Protein AF-A0A920A9X1-F1 (afdb_monomer_lite)

Sequence (95 aa):
MFSSADWLDVNMPVGVTDISQDVFGLHMLMFWIMVAIGVVVFGVLFYAMWKYRRSNNKKPAKFEENHKLEMAWTIVPTIILYYGSSSIQPAQKNV

Structure (mmCIF, N/CA/C/O backbone):
data_AF-A0A920A9X1-F1
#
_entry.id   AF-A0A920A9X1-F1
#
loop_
_atom_site.group_PDB
_atom_site.id
_atom_site.type_symbol
_atom_site.label_atom_id
_atom_site.label_alt_id
_atom_site.label_comp_id
_atom_site.label_asym_id
_atom_site.label_entity_id
_atom_site.label_seq_id
_atom_site.pdbx_PDB_ins_code
_atom_site.Cartn_x
_atom_site.Cartn_y
_atom_site.C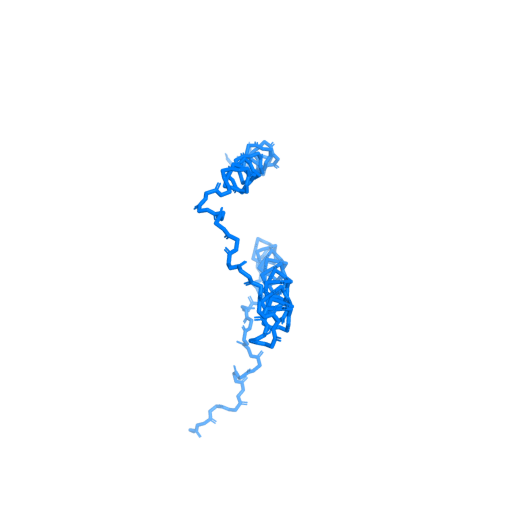artn_z
_atom_site.occupancy
_atom_site.B_iso_or_equiv
_atom_site.auth_seq_id
_atom_site.auth_comp_id
_atom_site.auth_asym_id
_atom_site.auth_atom_id
_atom_site.pdbx_PDB_model_num
ATOM 1 N N . MET A 1 1 ? -15.027 8.433 -36.642 1.00 49.72 1 MET A N 1
ATOM 2 C CA . MET A 1 1 ? -15.365 9.025 -35.328 1.00 49.72 1 MET A CA 1
ATOM 3 C C . MET A 1 1 ? -15.834 7.870 -34.455 1.00 49.72 1 MET A C 1
ATOM 5 O O . MET A 1 1 ? -16.636 7.099 -34.959 1.00 49.72 1 MET A O 1
ATOM 9 N N . PHE A 1 2 ? -15.268 7.726 -33.250 1.00 55.41 2 PHE A N 1
ATOM 10 C CA . PHE A 1 2 ? -15.212 6.529 -32.378 1.00 55.41 2 PHE A CA 1
ATOM 11 C C . PHE A 1 2 ? -14.079 5.546 -32.739 1.00 55.41 2 PHE A C 1
ATOM 13 O O . PHE A 1 2 ? -14.245 4.654 -33.564 1.00 55.41 2 PHE A O 1
ATOM 20 N N . SER A 1 3 ? -12.900 5.755 -32.133 1.00 53.69 3 SER A N 1
ATOM 21 C CA . SER A 1 3 ? -11.853 4.728 -32.042 1.00 53.69 3 SER A CA 1
ATOM 22 C C . SER A 1 3 ? -12.336 3.679 -31.042 1.00 53.69 3 SER A C 1
ATOM 24 O O . SER A 1 3 ? -12.585 4.004 -29.884 1.00 53.69 3 SER A O 1
ATOM 26 N N . SER A 1 4 ? -12.529 2.441 -31.494 1.00 61.50 4 SER A N 1
ATOM 27 C CA . SER A 1 4 ? -12.942 1.313 -30.649 1.00 61.50 4 SER A CA 1
ATOM 28 C C . SER A 1 4 ? -11.757 0.545 -30.046 1.00 61.50 4 SER A C 1
ATOM 30 O O . SER A 1 4 ? -11.956 -0.572 -29.578 1.00 61.50 4 SER A O 1
ATOM 32 N N . ALA A 1 5 ? -10.536 1.092 -30.053 1.00 62.19 5 ALA A N 1
ATOM 33 C CA . ALA A 1 5 ? -9.332 0.287 -29.820 1.00 62.19 5 ALA A CA 1
ATOM 34 C C . ALA A 1 5 ? -8.481 0.628 -28.585 1.00 62.19 5 ALA A C 1
ATOM 36 O O . ALA A 1 5 ? -7.537 -0.108 -28.333 1.00 62.19 5 ALA A O 1
ATOM 37 N N . ASP A 1 6 ? -8.825 1.625 -27.765 1.00 60.31 6 ASP A N 1
ATOM 38 C CA . ASP A 1 6 ? -7.880 2.073 -26.718 1.00 60.31 6 ASP A CA 1
ATOM 39 C C . ASP A 1 6 ? -8.318 1.712 -25.283 1.00 60.31 6 ASP A C 1
ATOM 41 O O . ASP A 1 6 ? -7.650 2.049 -24.314 1.00 60.31 6 ASP A O 1
ATOM 45 N N . TRP A 1 7 ? -9.443 1.005 -25.104 1.00 56.06 7 TRP A N 1
ATOM 46 C CA . TRP A 1 7 ? -9.963 0.672 -23.763 1.00 56.06 7 TRP A CA 1
ATOM 47 C C . TRP A 1 7 ? -9.191 -0.452 -23.055 1.00 56.06 7 TRP A C 1
ATOM 49 O O . TRP A 1 7 ? -9.291 -0.589 -21.839 1.00 56.06 7 TRP A O 1
ATOM 59 N N . LEU A 1 8 ? -8.449 -1.266 -23.812 1.00 63.53 8 LEU A N 1
ATOM 60 C CA . LEU A 1 8 ? -7.574 -2.317 -23.284 1.00 63.53 8 LEU A CA 1
ATOM 61 C C . LEU A 1 8 ? -6.146 -1.823 -23.048 1.00 63.53 8 LEU A C 1
ATOM 63 O O . LEU A 1 8 ? -5.387 -2.499 -22.356 1.00 63.53 8 LEU A O 1
ATOM 67 N N . ASP A 1 9 ? -5.799 -0.641 -23.562 1.00 68.25 9 ASP A N 1
ATOM 68 C CA . ASP A 1 9 ? -4.479 -0.032 -23.396 1.00 68.25 9 ASP A CA 1
ATOM 69 C C . ASP A 1 9 ? -4.421 0.787 -22.096 1.00 68.25 9 ASP A C 1
ATOM 71 O O . ASP A 1 9 ? -4.054 1.956 -22.044 1.00 68.25 9 ASP A O 1
ATOM 75 N N . VAL A 1 10 ? -4.872 0.160 -21.006 1.00 71.75 10 VAL A N 1
ATOM 76 C CA . VAL A 1 10 ? -4.869 0.745 -19.652 1.00 71.75 10 VAL A CA 1
ATOM 77 C C . VAL A 1 10 ? -3.484 0.634 -19.003 1.00 71.75 10 VAL A C 1
ATOM 79 O O . VAL A 1 10 ? -3.264 1.103 -17.887 1.00 71.75 10 VAL A O 1
ATOM 82 N N . ASN A 1 11 ? -2.553 -0.027 -19.686 1.00 73.38 11 ASN A N 1
ATOM 83 C CA . ASN A 1 11 ? -1.181 -0.210 -19.258 1.00 73.38 11 ASN A CA 1
ATOM 84 C C . ASN A 1 11 ? -0.252 0.671 -20.100 1.00 73.38 11 ASN A C 1
ATOM 86 O O . ASN A 1 11 ? -0.607 1.109 -21.187 1.00 73.38 11 ASN A O 1
ATOM 90 N N . MET A 1 12 ? 0.953 0.933 -19.601 1.00 73.56 12 MET A N 1
ATOM 91 C CA . MET A 1 12 ? 1.939 1.680 -20.382 1.00 73.56 12 MET A CA 1
ATOM 92 C C . MET A 1 12 ? 2.397 0.855 -21.597 1.00 73.56 12 MET A C 1
ATOM 94 O O . MET A 1 12 ? 2.505 -0.365 -21.483 1.00 73.56 12 MET A O 1
ATOM 98 N N . PRO A 1 13 ? 2.715 1.474 -22.745 1.00 72.62 13 PRO A N 1
ATOM 99 C CA . PRO A 1 13 ? 3.263 0.749 -23.884 1.00 72.62 13 PRO A CA 1
ATOM 100 C C . PRO A 1 13 ? 4.625 0.140 -23.526 1.00 72.62 13 PRO A C 1
ATOM 102 O O . PRO A 1 13 ? 5.435 0.754 -22.827 1.00 72.62 13 PRO A O 1
ATOM 105 N N . VAL A 1 14 ? 4.896 -1.072 -24.017 1.00 72.19 14 VAL A N 1
ATOM 106 C CA . VAL A 1 14 ? 6.201 -1.721 -23.829 1.00 72.19 14 VAL A CA 1
ATOM 107 C C . VAL A 1 14 ? 7.233 -0.937 -24.631 1.00 72.19 14 VAL A C 1
ATOM 109 O O . VAL A 1 14 ? 7.168 -0.890 -25.861 1.00 72.19 14 VAL A O 1
ATOM 112 N N . GLY A 1 15 ? 8.175 -0.288 -23.949 1.00 69.88 15 GLY A N 1
ATOM 113 C CA . GLY A 1 15 ? 9.210 0.456 -24.650 1.00 69.88 15 GLY A CA 1
ATOM 114 C C . GLY A 1 15 ? 10.196 -0.466 -25.359 1.00 69.88 15 GLY A C 1
ATOM 115 O O . GLY A 1 15 ? 10.484 -1.579 -24.926 1.00 69.88 15 GLY A O 1
ATOM 116 N N . VAL A 1 16 ? 10.708 0.023 -26.483 1.00 69.38 16 VAL A N 1
ATOM 117 C CA . VAL A 1 16 ? 11.587 -0.718 -27.401 1.00 69.38 16 VAL A CA 1
ATOM 118 C C . VAL A 1 16 ? 13.066 -0.680 -27.001 1.00 69.38 16 VAL A C 1
ATOM 120 O O . VAL A 1 16 ? 13.905 -1.236 -27.701 1.00 69.38 16 VAL A O 1
ATOM 123 N N . THR A 1 17 ? 13.395 -0.002 -25.900 1.00 76.12 17 THR A N 1
ATOM 124 C CA . THR A 1 17 ? 14.743 0.068 -25.325 1.00 76.12 17 THR A CA 1
ATOM 125 C C . THR A 1 17 ? 14.842 -0.848 -24.107 1.00 76.12 17 THR A C 1
ATOM 127 O O . THR A 1 17 ? 13.870 -0.972 -23.360 1.00 76.12 17 THR A O 1
ATOM 130 N N . ASP A 1 18 ? 16.018 -1.438 -23.871 1.00 70.25 18 ASP A N 1
ATOM 131 C CA . ASP A 1 18 ? 16.251 -2.369 -22.751 1.00 70.25 18 ASP A CA 1
ATOM 132 C C . ASP A 1 18 ? 15.830 -1.757 -21.402 1.00 70.25 18 ASP A C 1
ATOM 134 O O . ASP A 1 18 ? 15.076 -2.353 -20.637 1.00 70.25 18 ASP A O 1
ATOM 138 N N . ILE A 1 19 ? 16.192 -0.489 -21.176 1.00 76.31 19 ILE A N 1
ATOM 139 C CA . ILE A 1 19 ? 15.816 0.266 -19.970 1.00 76.31 19 ILE A CA 1
ATOM 140 C C . ILE A 1 19 ? 14.296 0.412 -19.827 1.00 76.31 19 ILE A C 1
ATOM 142 O O . ILE A 1 19 ? 13.758 0.366 -18.722 1.00 76.31 19 ILE A O 1
ATOM 146 N N . SER A 1 20 ? 13.572 0.596 -20.930 1.00 70.69 20 SER A N 1
ATOM 147 C CA . SER A 1 20 ? 12.125 0.770 -20.864 1.00 70.69 20 SER A CA 1
ATOM 148 C C . SER A 1 20 ? 11.377 -0.542 -20.620 1.00 70.69 20 SER A C 1
ATOM 150 O O . SER A 1 20 ? 10.270 -0.488 -20.079 1.00 70.69 20 SER A O 1
ATOM 152 N N . GLN A 1 21 ? 11.949 -1.698 -20.977 1.00 76.69 21 GLN A N 1
ATOM 153 C CA . GLN A 1 21 ? 11.378 -2.999 -20.610 1.00 76.69 21 GLN A CA 1
ATOM 154 C C . GLN A 1 21 ? 11.535 -3.277 -19.112 1.00 76.69 21 GLN A C 1
ATOM 156 O O . GLN A 1 21 ? 10.579 -3.722 -18.472 1.00 76.69 21 GLN A O 1
ATOM 161 N N . ASP A 1 22 ? 12.681 -2.919 -18.529 1.00 78.19 22 ASP A N 1
ATOM 162 C CA . ASP A 1 22 ? 12.911 -3.034 -17.085 1.00 78.19 22 ASP A CA 1
ATOM 163 C C . ASP A 1 22 ? 11.937 -2.156 -16.282 1.00 78.19 22 ASP A C 1
ATOM 165 O O . ASP A 1 22 ? 11.324 -2.607 -15.309 1.00 78.19 22 ASP A O 1
ATOM 169 N N . VAL A 1 23 ? 11.720 -0.910 -16.723 1.00 80.38 23 VAL A N 1
ATOM 170 C CA . VAL A 1 23 ? 10.759 0.015 -16.094 1.00 80.38 23 VAL A CA 1
ATOM 171 C C . VAL A 1 23 ? 9.321 -0.494 -16.218 1.00 80.38 23 VAL A C 1
ATOM 173 O O . VAL A 1 23 ? 8.544 -0.372 -15.270 1.00 80.38 23 VAL A O 1
ATOM 176 N N . PHE A 1 24 ? 8.961 -1.104 -17.349 1.00 81.56 24 PHE A N 1
ATOM 177 C CA . PHE A 1 24 ? 7.646 -1.717 -17.531 1.00 81.56 24 PHE A CA 1
ATOM 178 C C . PHE A 1 24 ? 7.420 -2.884 -16.553 1.00 81.56 24 PHE A C 1
ATOM 180 O O . PHE A 1 24 ? 6.362 -2.972 -15.922 1.00 81.56 24 PHE A O 1
ATOM 187 N N . GLY A 1 25 ? 8.430 -3.740 -16.361 1.00 79.31 25 GLY A N 1
ATOM 188 C CA . GLY A 1 25 ? 8.390 -4.819 -15.370 1.00 79.31 25 GLY A CA 1
ATOM 189 C C . GLY A 1 25 ? 8.250 -4.297 -13.937 1.00 79.31 25 GLY A C 1
ATOM 190 O O . GLY A 1 25 ? 7.412 -4.785 -13.174 1.00 79.31 25 GLY A O 1
ATOM 191 N N . LEU A 1 26 ? 9.008 -3.252 -13.585 1.00 83.81 26 LEU A N 1
ATOM 192 C CA . LEU A 1 26 ? 8.927 -2.600 -12.276 1.00 83.81 26 LEU A CA 1
A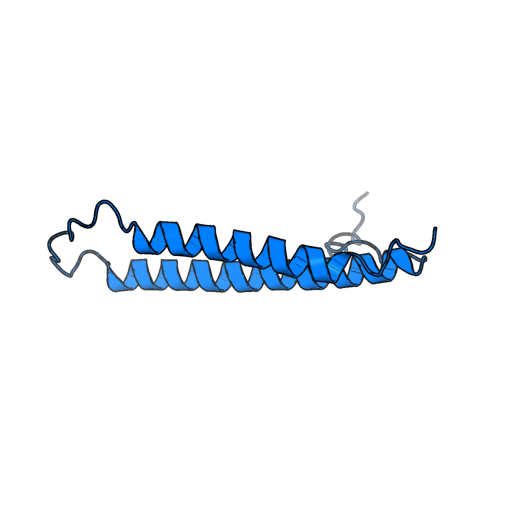TOM 193 C C . LEU A 1 26 ? 7.548 -1.971 -12.033 1.00 83.81 26 LEU A C 1
ATOM 195 O O . LEU A 1 26 ? 6.994 -2.102 -10.939 1.00 83.81 26 LEU A O 1
ATOM 199 N N . HIS A 1 27 ? 6.980 -1.322 -13.051 1.00 81.19 27 HIS A N 1
ATOM 200 C CA . HIS A 1 27 ? 5.646 -0.736 -12.980 1.00 81.19 27 HIS A CA 1
ATOM 201 C C . HIS A 1 27 ? 4.584 -1.799 -12.696 1.00 81.19 27 HIS A C 1
ATOM 203 O O . HIS A 1 27 ? 3.785 -1.640 -11.774 1.00 81.19 27 HIS A O 1
ATOM 209 N N . MET A 1 28 ? 4.604 -2.910 -13.436 1.00 85.62 28 MET A N 1
ATOM 210 C CA . MET A 1 28 ? 3.631 -3.984 -13.249 1.00 85.62 28 MET A CA 1
ATOM 211 C C . MET A 1 28 ? 3.759 -4.626 -11.859 1.00 85.62 28 MET A C 1
ATOM 213 O O . MET A 1 28 ? 2.753 -4.903 -11.206 1.00 85.62 28 MET A O 1
ATOM 217 N N . LEU A 1 29 ? 4.987 -4.796 -11.359 1.00 87.38 29 LEU A N 1
ATOM 218 C CA . LEU A 1 29 ? 5.244 -5.290 -10.005 1.00 87.38 29 LEU A CA 1
ATOM 219 C C . LEU A 1 29 ? 4.703 -4.333 -8.933 1.00 87.38 29 LEU A C 1
ATOM 221 O O . LEU A 1 29 ? 4.001 -4.767 -8.018 1.00 87.38 29 LEU A O 1
ATOM 225 N N . MET A 1 30 ? 4.986 -3.033 -9.048 1.00 85.94 30 MET A N 1
ATOM 226 C CA . MET A 1 30 ? 4.503 -2.034 -8.093 1.00 85.94 30 MET A CA 1
ATOM 227 C C . MET A 1 30 ? 2.975 -1.939 -8.106 1.00 85.94 30 MET A C 1
ATOM 229 O O . MET A 1 30 ? 2.359 -1.881 -7.043 1.00 85.94 30 MET A O 1
ATOM 233 N N . PHE A 1 31 ? 2.355 -1.990 -9.285 1.00 88.19 31 PHE A N 1
ATOM 234 C CA . PHE A 1 31 ? 0.903 -2.018 -9.425 1.00 88.19 31 PHE A CA 1
ATOM 235 C C . PHE A 1 31 ? 0.280 -3.188 -8.648 1.00 88.19 31 PHE A C 1
ATOM 237 O O . PHE A 1 31 ? -0.633 -2.979 -7.845 1.00 88.19 31 PHE A O 1
ATOM 244 N N . TRP A 1 32 ? 0.822 -4.403 -8.791 1.00 90.19 32 TRP A N 1
ATOM 245 C CA . TRP A 1 32 ? 0.350 -5.569 -8.036 1.00 90.19 32 TRP A CA 1
ATOM 246 C C . TRP A 1 32 ? 0.548 -5.433 -6.523 1.00 90.19 32 TRP A C 1
ATOM 248 O O . TRP A 1 32 ? -0.329 -5.847 -5.762 1.00 90.19 32 TRP A O 1
ATOM 258 N N . ILE A 1 33 ? 1.643 -4.811 -6.071 1.00 90.69 33 ILE A N 1
ATOM 259 C CA . ILE A 1 33 ? 1.851 -4.502 -4.647 1.00 90.69 33 ILE A CA 1
ATOM 260 C C . ILE A 1 33 ? 0.745 -3.571 -4.131 1.00 90.69 33 ILE A C 1
ATOM 262 O O . ILE A 1 33 ? 0.170 -3.831 -3.073 1.00 90.69 33 ILE A O 1
ATOM 266 N N . MET A 1 34 ? 0.401 -2.521 -4.882 1.00 92.12 34 MET A N 1
ATOM 267 C CA . MET A 1 34 ? -0.657 -1.583 -4.490 1.00 92.12 34 MET A CA 1
ATOM 268 C C . MET A 1 34 ? -2.029 -2.261 -4.432 1.00 92.12 34 MET A C 1
ATOM 270 O O . MET A 1 34 ? -2.770 -2.058 -3.470 1.00 92.12 34 MET A O 1
ATOM 274 N N . VAL A 1 35 ? -2.349 -3.119 -5.407 1.00 93.56 35 VAL A N 1
ATOM 275 C CA . VAL A 1 35 ? -3.585 -3.918 -5.401 1.00 93.56 35 VAL A CA 1
ATOM 276 C C . VAL A 1 35 ? -3.634 -4.838 -4.179 1.00 93.56 35 VAL A C 1
ATOM 278 O O . VAL A 1 35 ? -4.648 -4.873 -3.483 1.00 93.56 35 VAL A O 1
ATOM 281 N N . ALA A 1 36 ? -2.540 -5.540 -3.869 1.00 93.50 36 ALA A N 1
ATOM 282 C CA . ALA A 1 36 ? -2.471 -6.438 -2.720 1.00 93.50 36 ALA A CA 1
ATOM 283 C C . ALA A 1 36 ? -2.695 -5.696 -1.392 1.00 93.50 36 ALA A C 1
ATOM 285 O O . ALA A 1 36 ? -3.519 -6.122 -0.580 1.00 93.50 36 ALA A O 1
ATOM 286 N N . ILE A 1 37 ? -2.024 -4.557 -1.186 1.00 93.12 37 ILE A N 1
ATOM 287 C CA . ILE A 1 37 ? -2.213 -3.726 0.013 1.00 93.12 37 ILE A CA 1
ATOM 288 C C . ILE A 1 37 ? -3.649 -3.192 0.073 1.00 93.12 37 ILE A C 1
ATOM 290 O O . ILE A 1 37 ? -4.271 -3.237 1.134 1.00 93.12 37 ILE A 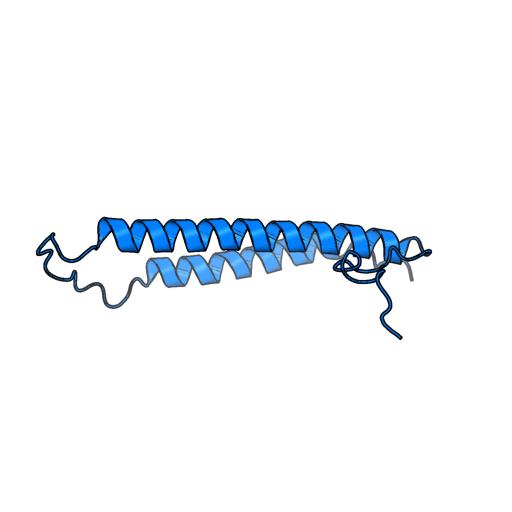O 1
ATOM 294 N N . GLY A 1 38 ? -4.205 -2.748 -1.057 1.00 92.81 38 GLY A N 1
ATOM 295 C CA . GLY A 1 38 ? -5.597 -2.317 -1.154 1.00 92.81 38 GLY A CA 1
ATOM 296 C C . GLY A 1 38 ? -6.562 -3.402 -0.677 1.00 92.81 38 GLY A C 1
ATOM 297 O O . GLY A 1 38 ? -7.379 -3.147 0.205 1.00 92.81 38 GLY A O 1
ATOM 298 N N . VAL A 1 39 ? -6.422 -4.632 -1.178 1.00 95.31 39 VAL A N 1
ATOM 299 C CA . VAL A 1 39 ? -7.243 -5.781 -0.756 1.00 95.31 39 VAL A CA 1
ATOM 300 C C . VAL A 1 39 ? -7.114 -6.044 0.746 1.00 95.31 39 VAL A C 1
ATOM 302 O O . VAL A 1 39 ? -8.124 -6.270 1.413 1.00 95.31 39 VAL A O 1
ATOM 305 N N . VAL A 1 40 ? -5.903 -5.966 1.303 1.00 93.38 40 VAL A N 1
ATOM 306 C CA . VAL A 1 40 ? -5.676 -6.134 2.747 1.00 93.38 40 VAL A CA 1
ATOM 307 C C . VAL A 1 40 ? -6.399 -5.049 3.549 1.00 93.38 40 VAL A C 1
ATOM 309 O O . VAL A 1 40 ? -7.130 -5.371 4.487 1.00 93.38 40 VAL A O 1
ATOM 312 N N . VAL A 1 41 ? -6.254 -3.775 3.172 1.00 93.25 41 VAL A N 1
ATOM 313 C CA . VAL A 1 41 ? -6.909 -2.646 3.854 1.00 93.25 41 VAL A CA 1
ATOM 314 C C . VAL A 1 41 ? -8.430 -2.760 3.763 1.00 93.25 41 VAL A C 1
ATOM 316 O O . VAL A 1 41 ? -9.112 -2.666 4.784 1.00 93.25 41 VAL A O 1
ATOM 319 N N . PHE A 1 42 ? -8.973 -3.031 2.573 1.00 91.00 42 PHE A N 1
ATOM 320 C CA . PHE A 1 42 ? -10.406 -3.261 2.387 1.00 91.00 42 PHE A CA 1
ATOM 321 C C . PHE A 1 42 ? -10.907 -4.454 3.210 1.00 91.00 42 PHE A C 1
ATOM 323 O O . PHE A 1 42 ? -11.976 -4.368 3.814 1.00 91.00 42 PHE A O 1
ATOM 330 N N . GLY A 1 43 ? -10.125 -5.531 3.312 1.00 92.19 43 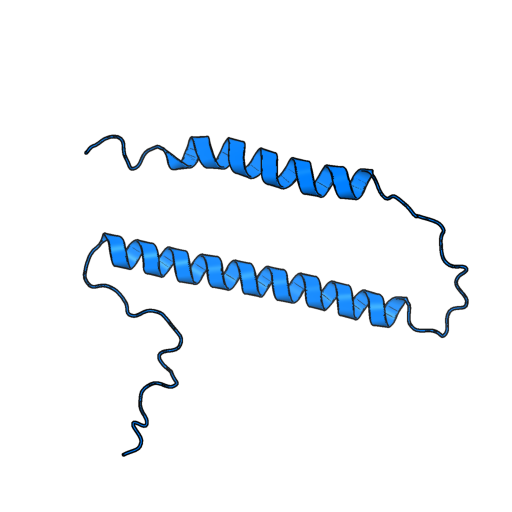GLY A N 1
ATOM 331 C CA . GLY A 1 43 ? -10.433 -6.680 4.160 1.00 92.19 43 GLY A CA 1
ATOM 332 C C . GLY A 1 43 ? -10.503 -6.319 5.645 1.00 92.19 43 GLY A C 1
ATOM 333 O O . GLY A 1 43 ? -11.463 -6.685 6.326 1.00 92.19 43 GLY A O 1
ATOM 334 N N . VAL A 1 44 ? -9.538 -5.544 6.150 1.00 88.94 44 VAL A N 1
ATOM 335 C CA . VAL A 1 44 ? -9.536 -5.057 7.541 1.00 88.94 44 VAL A CA 1
ATOM 336 C C . VAL A 1 44 ? -10.719 -4.124 7.802 1.00 88.94 44 VAL A C 1
ATOM 338 O O . VAL A 1 44 ? -11.368 -4.244 8.841 1.00 88.94 44 VAL A O 1
ATOM 341 N N . LEU A 1 45 ? -11.049 -3.237 6.860 1.00 85.75 45 LEU A N 1
ATOM 342 C CA . LEU A 1 45 ? -12.210 -2.348 6.962 1.00 85.75 45 LEU A CA 1
ATOM 343 C C . LEU A 1 45 ? -13.526 -3.133 6.986 1.00 85.75 45 LEU A C 1
ATOM 345 O O . LEU A 1 45 ? -14.396 -2.851 7.813 1.00 85.75 45 LEU A O 1
ATOM 349 N N . PHE A 1 46 ? -13.659 -4.154 6.140 1.00 88.25 46 PHE A N 1
ATOM 350 C CA . PHE A 1 46 ? -14.829 -5.029 6.129 1.00 88.25 46 PHE A CA 1
ATOM 351 C C . PHE A 1 46 ? -14.944 -5.828 7.434 1.00 88.25 46 PHE A C 1
ATOM 353 O O . PHE A 1 46 ? -16.018 -5.903 8.038 1.00 88.25 46 PHE A O 1
ATOM 360 N N . TYR A 1 47 ? -13.820 -6.358 7.927 1.00 83.25 47 TYR A N 1
ATOM 361 C CA . TYR A 1 47 ? -13.747 -7.025 9.224 1.00 83.25 47 TYR A CA 1
ATOM 362 C C . TYR A 1 47 ? -14.149 -6.089 10.367 1.00 83.25 47 TYR A C 1
ATOM 364 O O . TYR A 1 47 ? -14.951 -6.474 11.219 1.00 83.25 47 TYR A O 1
ATOM 372 N N . ALA A 1 48 ? -13.651 -4.851 10.381 1.00 80.56 48 ALA A N 1
ATOM 373 C CA . ALA A 1 48 ? -14.003 -3.857 11.387 1.00 80.56 48 ALA A CA 1
ATOM 374 C C . ALA A 1 48 ? -15.502 -3.530 11.340 1.00 80.56 48 ALA A C 1
ATOM 376 O O . ALA A 1 48 ? -16.165 -3.541 12.378 1.00 80.56 48 ALA A O 1
ATOM 377 N N . MET A 1 49 ? -16.060 -3.327 10.144 1.00 80.56 49 MET A N 1
ATOM 378 C CA . MET A 1 49 ? -17.484 -3.057 9.961 1.00 80.56 49 MET A CA 1
ATOM 379 C C . MET A 1 49 ? -18.356 -4.213 10.460 1.00 80.56 49 MET A C 1
ATOM 381 O O . MET A 1 49 ? -19.344 -3.972 11.152 1.00 80.56 49 MET A O 1
ATOM 385 N N . TRP A 1 50 ? -17.983 -5.467 10.180 1.00 78.69 50 TRP A N 1
ATOM 386 C CA . TRP A 1 50 ? -18.702 -6.635 10.695 1.00 78.69 50 TRP A CA 1
ATOM 387 C C . TRP A 1 5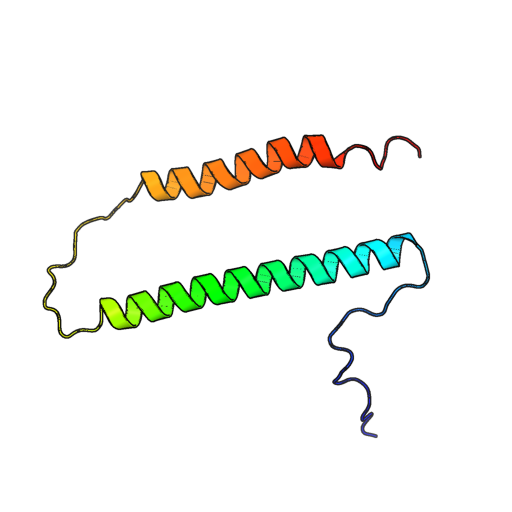0 ? -18.546 -6.751 12.218 1.00 78.69 50 TRP A C 1
ATOM 389 O O . TRP A 1 50 ? -19.537 -6.859 12.946 1.00 78.69 50 TRP A O 1
ATOM 399 N N . LYS A 1 51 ? -17.313 -6.688 12.731 1.00 72.19 51 LYS A N 1
ATOM 400 C CA . LYS A 1 51 ? -16.986 -6.916 14.146 1.00 72.19 51 LYS A CA 1
ATOM 401 C C . LYS A 1 51 ? -17.544 -5.843 15.083 1.00 72.19 51 LYS A C 1
ATOM 403 O O . LYS A 1 51 ? -17.963 -6.179 16.195 1.00 72.19 51 LYS A O 1
ATOM 408 N N . TYR A 1 52 ? -17.539 -4.582 14.654 1.00 69.94 52 TYR A N 1
ATOM 409 C CA . TYR A 1 52 ? -17.989 -3.422 15.430 1.00 69.94 52 TYR A CA 1
ATOM 410 C C . TYR A 1 52 ? -19.392 -2.943 15.037 1.00 69.94 52 TYR A C 1
ATOM 412 O O . TYR A 1 52 ? -19.841 -1.891 15.495 1.00 69.94 52 TYR A O 1
ATOM 420 N N . ARG A 1 53 ? -20.133 -3.732 14.244 1.00 70.81 53 ARG A N 1
ATOM 421 C CA . ARG A 1 53 ? -21.538 -3.450 13.938 1.00 70.81 53 ARG A CA 1
ATOM 422 C C . ARG A 1 53 ? -22.352 -3.328 15.231 1.00 70.81 53 ARG A C 1
ATOM 424 O O . ARG A 1 53 ? -22.272 -4.176 16.120 1.00 70.81 53 ARG A O 1
ATOM 431 N N . ARG A 1 54 ? -23.164 -2.269 15.274 1.00 55.59 54 ARG A N 1
ATOM 432 C CA . ARG A 1 54 ? -23.941 -1.638 16.369 1.00 55.59 54 ARG A CA 1
ATOM 433 C C . ARG A 1 54 ? -24.673 -2.531 17.396 1.00 55.59 54 ARG A C 1
ATOM 435 O O . ARG A 1 54 ? -25.176 -2.008 18.379 1.00 55.59 54 ARG A O 1
ATOM 442 N N . SER A 1 55 ? -24.726 -3.851 17.236 1.00 50.22 55 SER A N 1
ATOM 443 C CA . SER A 1 55 ? -25.485 -4.759 18.113 1.00 50.22 55 SER A CA 1
ATOM 444 C C . SER A 1 55 ? -24.773 -5.156 19.412 1.00 50.22 55 SER A C 1
ATOM 446 O O . SER A 1 55 ? -25.354 -5.895 20.200 1.00 50.22 55 SER A O 1
ATOM 448 N N . ASN A 1 56 ? -23.524 -4.740 19.640 1.00 54.22 56 ASN A N 1
ATOM 449 C CA . ASN A 1 56 ? -22.707 -5.376 20.675 1.00 54.22 56 ASN A CA 1
ATOM 450 C C . ASN A 1 56 ? -22.404 -4.536 21.918 1.00 54.22 56 ASN A C 1
ATOM 452 O O . ASN A 1 56 ? -21.514 -4.955 22.640 1.00 54.22 56 ASN A O 1
ATOM 456 N N . ASN A 1 57 ? -23.089 -3.402 22.170 1.00 51.72 57 ASN A N 1
ATOM 457 C CA . ASN A 1 57 ? -23.017 -2.596 23.416 1.00 51.72 57 ASN A CA 1
ATOM 458 C C . ASN A 1 57 ? -21.629 -2.583 24.102 1.00 51.72 57 ASN A C 1
ATOM 460 O O . ASN A 1 57 ? -21.497 -2.653 25.325 1.00 51.72 57 ASN A O 1
ATOM 464 N N . LYS A 1 58 ? -20.560 -2.532 23.302 1.00 57.31 58 LYS A N 1
ATOM 465 C CA . LYS A 1 58 ? -19.187 -2.562 23.790 1.00 57.31 58 LYS A CA 1
ATOM 466 C C . LYS A 1 58 ? -18.856 -1.125 24.116 1.00 57.31 58 LYS A C 1
ATOM 468 O O . LYS A 1 58 ? -18.732 -0.313 23.203 1.00 57.31 58 LYS A O 1
ATOM 473 N N . LYS A 1 59 ? -18.784 -0.825 25.417 1.00 53.41 59 LYS A N 1
ATOM 474 C CA . LYS A 1 59 ? -18.247 0.432 25.950 1.00 53.41 59 LYS A CA 1
ATOM 475 C C . LYS A 1 59 ? -17.031 0.815 25.088 1.00 53.41 59 LYS A C 1
ATOM 477 O O . LYS A 1 59 ? -16.131 -0.024 24.980 1.00 53.41 59 LYS A O 1
ATOM 482 N N . PRO A 1 60 ? -17.032 1.980 24.412 1.00 51.81 60 PRO A N 1
ATOM 483 C CA . PRO A 1 60 ? -15.938 2.363 23.531 1.00 51.81 60 PRO A CA 1
ATOM 484 C C . PRO A 1 60 ? -14.659 2.338 24.357 1.00 51.81 60 PRO A C 1
ATOM 486 O O . PRO A 1 60 ? -14.581 2.959 25.418 1.00 51.81 60 PRO A O 1
ATOM 489 N N . ALA A 1 61 ? -13.695 1.530 23.930 1.00 57.53 61 ALA A N 1
ATOM 490 C CA . ALA A 1 61 ? -12.438 1.457 24.638 1.00 57.53 61 ALA A CA 1
ATOM 491 C C . ALA A 1 61 ? -11.725 2.804 24.460 1.00 57.53 61 ALA A C 1
ATOM 493 O O . ALA A 1 61 ? -11.466 3.215 23.331 1.00 57.53 61 ALA A O 1
ATOM 494 N N . LYS A 1 62 ? -11.457 3.504 25.569 1.00 48.28 62 LYS A N 1
ATOM 495 C CA . LYS A 1 62 ? -10.622 4.710 25.598 1.00 48.28 62 LYS A CA 1
ATOM 496 C C . LYS A 1 62 ? -9.171 4.308 25.325 1.00 48.28 62 LYS A C 1
ATOM 498 O O . LYS A 1 62 ? -8.389 4.125 26.250 1.00 48.28 62 LYS A O 1
ATOM 503 N N . PHE A 1 63 ? -8.833 4.113 24.060 1.00 53.50 63 PHE A N 1
ATOM 504 C CA . PHE A 1 63 ? -7.453 4.013 23.601 1.00 53.50 63 PHE A CA 1
ATOM 505 C C . PHE A 1 63 ? -7.224 5.196 22.673 1.00 53.50 63 PHE A C 1
ATOM 507 O O . PHE A 1 63 ? -7.376 5.073 21.464 1.00 53.50 63 PHE A O 1
ATOM 514 N N . GLU A 1 64 ? -6.971 6.363 23.260 1.00 56.31 64 GLU A N 1
ATOM 515 C CA . GLU A 1 64 ? -6.807 7.593 22.482 1.00 56.31 64 GLU A CA 1
ATOM 516 C C . GLU A 1 64 ? -5.424 7.698 21.831 1.00 56.31 64 GLU A C 1
ATOM 518 O O . GLU A 1 64 ? -5.290 8.428 20.863 1.00 56.31 64 GLU A O 1
ATOM 523 N N . GLU A 1 65 ? -4.421 6.913 22.243 1.00 50.25 65 GLU A N 1
ATOM 524 C CA . GLU A 1 65 ? -3.085 6.988 21.635 1.00 50.25 65 GLU A CA 1
ATOM 525 C C . GLU A 1 65 ? -2.391 5.618 21.652 1.00 50.25 65 GLU A C 1
ATOM 527 O O . GLU A 1 65 ? -1.790 5.209 22.650 1.00 50.25 65 GLU A O 1
ATOM 532 N N . ASN A 1 66 ? -2.444 4.872 20.542 1.00 61.62 66 ASN A N 1
ATOM 533 C CA . ASN A 1 66 ? -1.619 3.670 20.399 1.00 61.62 66 ASN A CA 1
ATOM 534 C C . ASN A 1 66 ? -0.221 4.047 19.896 1.00 61.62 66 ASN A C 1
ATOM 536 O O . ASN A 1 66 ? 0.163 3.686 18.786 1.00 61.62 66 ASN A O 1
ATOM 540 N N . HIS A 1 67 ? 0.555 4.720 20.749 1.00 67.62 67 HIS A N 1
ATOM 541 C CA . HIS A 1 67 ? 1.958 5.088 20.514 1.00 67.62 67 HIS A CA 1
ATOM 542 C C . HIS A 1 67 ? 2.808 3.937 19.943 1.00 67.62 67 HIS A C 1
ATOM 544 O O . HIS A 1 67 ? 3.755 4.156 19.192 1.00 67.62 67 HIS A O 1
ATOM 550 N N . LYS A 1 68 ? 2.478 2.683 20.281 1.00 68.62 68 LYS 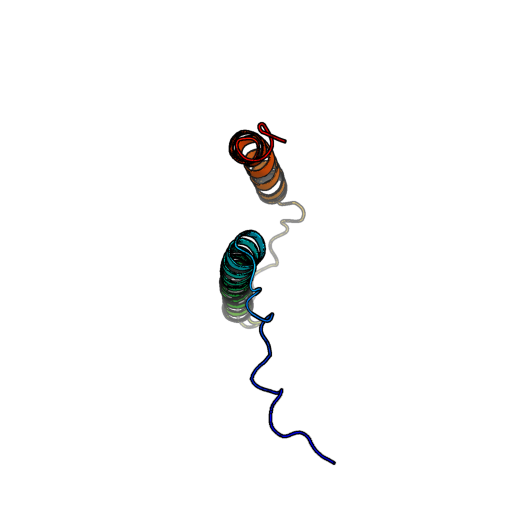A N 1
ATOM 551 C CA . LYS A 1 68 ? 3.189 1.498 19.782 1.00 68.62 68 LYS A CA 1
ATOM 552 C C . LYS A 1 68 ? 2.908 1.224 18.305 1.00 68.62 68 LYS A C 1
ATOM 554 O O . LYS A 1 68 ? 3.810 0.794 17.595 1.00 68.62 68 LYS A O 1
ATOM 559 N N . LEU A 1 69 ? 1.678 1.466 17.849 1.00 77.81 69 LEU A N 1
ATOM 560 C CA . LEU A 1 69 ? 1.313 1.341 16.439 1.00 77.81 69 LEU A CA 1
ATOM 561 C C . LEU A 1 69 ? 1.944 2.471 15.622 1.00 77.81 69 LEU A C 1
ATOM 563 O O . LEU A 1 69 ? 2.474 2.206 14.544 1.00 77.81 69 LEU A O 1
ATOM 567 N N . GLU A 1 70 ? 1.973 3.685 16.181 1.00 76.25 70 GLU A N 1
ATOM 568 C CA . GLU A 1 70 ? 2.589 4.836 15.515 1.00 76.25 70 GLU A CA 1
ATOM 569 C C . GLU A 1 70 ? 4.101 4.675 15.345 1.00 76.25 70 GLU A C 1
ATOM 571 O O . GLU A 1 70 ? 4.678 4.920 14.283 1.00 76.25 70 GLU A O 1
ATOM 576 N N . MET A 1 71 ? 4.758 4.169 16.385 1.00 80.38 71 MET A N 1
ATOM 577 C CA . MET A 1 71 ? 6.183 3.879 16.342 1.00 80.38 71 MET A CA 1
ATOM 578 C C . MET A 1 71 ? 6.508 2.714 15.394 1.00 80.38 71 MET A C 1
ATOM 580 O O . MET A 1 71 ? 7.508 2.752 14.682 1.00 80.38 71 MET A O 1
ATOM 584 N N . ALA A 1 72 ? 5.648 1.697 15.308 1.00 85.25 72 ALA A N 1
ATOM 585 C CA . ALA A 1 72 ? 5.845 0.597 14.368 1.00 85.25 72 ALA A CA 1
ATOM 586 C C . ALA A 1 72 ? 5.778 1.067 12.904 1.00 85.25 72 ALA A C 1
ATOM 588 O O . ALA A 1 72 ? 6.663 0.731 12.114 1.00 85.25 72 ALA A O 1
ATOM 589 N N . TRP A 1 73 ? 4.775 1.876 12.538 1.00 85.12 73 TRP A N 1
ATOM 590 C CA . TRP A 1 73 ? 4.623 2.332 11.151 1.00 85.12 73 TRP A CA 1
ATOM 591 C C . TRP A 1 73 ? 5.648 3.386 10.724 1.00 85.12 73 TRP A C 1
ATOM 593 O O . TRP A 1 73 ? 5.731 3.673 9.539 1.00 85.12 73 TRP A O 1
ATOM 603 N N . THR A 1 74 ? 6.403 3.996 11.641 1.00 86.81 74 THR A N 1
ATOM 604 C CA . THR A 1 74 ? 7.471 4.969 11.326 1.00 86.81 74 THR A CA 1
ATOM 605 C C . THR A 1 74 ? 8.841 4.297 11.233 1.00 86.81 74 THR A C 1
ATOM 607 O O . THR A 1 74 ? 9.628 4.591 10.328 1.00 86.81 74 THR A O 1
ATOM 610 N N . ILE A 1 75 ? 9.115 3.335 12.118 1.00 88.62 75 ILE A N 1
ATOM 611 C CA . ILE A 1 75 ? 10.360 2.559 12.115 1.00 88.62 75 ILE A CA 1
ATOM 612 C C . ILE A 1 75 ? 10.448 1.668 10.872 1.00 88.62 75 ILE A C 1
ATOM 614 O O . ILE A 1 75 ? 11.500 1.612 10.238 1.00 88.62 75 ILE A O 1
ATOM 618 N N . VAL A 1 76 ? 9.352 1.006 10.488 1.00 88.50 76 VAL A N 1
ATOM 619 C CA . VAL A 1 76 ? 9.349 0.080 9.343 1.00 88.50 76 VAL A CA 1
ATOM 620 C C . VAL A 1 76 ? 9.749 0.777 8.027 1.00 88.50 76 VAL A C 1
ATOM 622 O O . VAL A 1 76 ? 10.704 0.313 7.402 1.00 88.50 76 VAL A O 1
ATOM 625 N N . PRO A 1 77 ? 9.143 1.912 7.617 1.00 80.44 77 PRO A N 1
ATOM 626 C CA . PRO A 1 77 ? 9.586 2.664 6.441 1.00 80.44 77 PRO A CA 1
ATOM 627 C C . PRO A 1 77 ? 11.025 3.173 6.550 1.00 80.44 77 PRO A C 1
ATOM 629 O O . PRO A 1 77 ? 11.765 3.116 5.572 1.00 80.44 77 PRO A O 1
ATOM 632 N N . THR A 1 78 ? 11.449 3.623 7.734 1.00 86.50 78 THR A N 1
ATOM 633 C CA . THR A 1 78 ? 12.811 4.140 7.952 1.00 86.50 78 THR A CA 1
ATOM 634 C C . THR A 1 78 ? 13.868 3.052 7.736 1.00 86.50 78 THR A C 1
ATOM 636 O O . THR A 1 78 ? 14.875 3.282 7.067 1.00 86.50 78 THR A O 1
ATOM 639 N N . ILE A 1 79 ? 13.617 1.839 8.237 1.00 86.62 79 ILE A N 1
ATOM 640 C CA . ILE A 1 79 ? 14.493 0.677 8.043 1.00 86.62 79 ILE A CA 1
ATOM 641 C C . ILE A 1 79 ? 14.501 0.246 6.571 1.00 86.62 79 ILE A C 1
ATOM 643 O O . ILE A 1 79 ? 15.574 0.027 6.012 1.00 86.62 79 ILE A O 1
ATOM 647 N N . ILE A 1 80 ? 13.337 0.166 5.917 1.00 83.69 80 ILE A N 1
ATOM 648 C CA . ILE A 1 80 ? 13.244 -0.211 4.496 1.00 83.69 80 ILE A CA 1
ATOM 649 C C . ILE A 1 80 ? 14.021 0.771 3.611 1.00 83.69 80 ILE A C 1
ATOM 651 O O . ILE A 1 80 ? 14.725 0.334 2.708 1.00 83.69 80 ILE A O 1
ATOM 655 N N . LEU A 1 81 ? 13.956 2.078 3.880 1.00 79.12 81 LEU A N 1
ATOM 656 C CA . LEU A 1 81 ? 14.730 3.078 3.138 1.00 79.12 81 LEU A CA 1
ATOM 657 C C . LEU A 1 81 ? 16.238 2.943 3.382 1.00 79.12 81 LEU A C 1
ATOM 659 O O . LEU A 1 81 ? 17.019 3.029 2.436 1.00 79.12 81 LEU A O 1
ATOM 663 N N . TYR A 1 82 ? 16.654 2.696 4.626 1.00 82.56 82 TYR A N 1
ATOM 664 C CA . TYR A 1 82 ? 18.065 2.525 4.976 1.00 82.56 82 TYR A CA 1
ATOM 665 C C . TYR A 1 82 ? 18.692 1.288 4.310 1.00 82.56 82 TYR A C 1
ATOM 667 O O . TYR A 1 82 ? 19.741 1.391 3.673 1.00 82.56 82 TYR A O 1
ATOM 675 N N . TYR A 1 83 ? 18.031 0.130 4.398 1.00 77.56 83 TYR A N 1
ATOM 676 C CA . TYR A 1 83 ? 18.492 -1.110 3.761 1.00 77.56 83 TYR A CA 1
ATOM 677 C C . TYR A 1 83 ? 18.254 -1.125 2.243 1.00 77.56 83 TYR A C 1
ATOM 679 O O . TYR A 1 83 ? 19.052 -1.675 1.491 1.00 77.56 83 TYR A O 1
ATOM 687 N N . GLY A 1 84 ? 17.183 -0.491 1.767 1.00 70.31 84 GLY A N 1
ATOM 688 C CA . GLY A 1 84 ? 16.911 -0.329 0.342 1.00 70.31 84 GLY A CA 1
ATOM 689 C C . GLY A 1 84 ? 17.993 0.511 -0.335 1.00 70.31 84 GLY A C 1
ATOM 690 O O . GLY A 1 84 ? 18.561 0.089 -1.338 1.00 70.31 84 GLY A O 1
ATOM 691 N N . SER A 1 85 ? 18.367 1.647 0.260 1.00 63.88 85 SER A N 1
ATOM 692 C CA . SER A 1 85 ? 19.411 2.545 -0.255 1.00 63.88 85 SER A CA 1
ATOM 693 C C . SER A 1 85 ? 20.781 1.868 -0.414 1.00 63.88 85 SER A C 1
ATOM 695 O O . SER A 1 85 ? 21.494 2.128 -1.386 1.00 63.88 85 SER A O 1
ATOM 697 N N . SER A 1 86 ? 21.145 0.942 0.480 1.00 59.53 86 SER A N 1
ATOM 698 C CA . SER A 1 86 ? 22.394 0.176 0.352 1.00 59.53 86 SER A CA 1
ATOM 699 C C . SER A 1 86 ? 22.342 -0.902 -0.740 1.00 59.53 86 SER A C 1
ATOM 701 O O . SER A 1 86 ? 23.386 -1.279 -1.267 1.00 59.53 86 SER A O 1
ATOM 703 N N . SER A 1 87 ? 21.146 -1.346 -1.141 1.00 54.81 87 SER A N 1
ATOM 704 C CA . SER A 1 87 ? 20.935 -2.305 -2.239 1.00 54.81 87 SER A CA 1
ATOM 705 C C . SER A 1 87 ? 20.704 -1.667 -3.622 1.00 54.81 87 SER A C 1
ATOM 707 O O . SER A 1 87 ? 20.834 -2.351 -4.634 1.00 54.81 87 SER A O 1
ATOM 709 N N . ILE A 1 88 ? 20.408 -0.361 -3.685 1.00 54.78 88 ILE A N 1
ATOM 710 C CA . ILE A 1 88 ? 20.020 0.369 -4.914 1.00 54.78 88 ILE A CA 1
ATOM 711 C C . ILE A 1 88 ? 21.215 1.033 -5.635 1.00 54.78 88 ILE A C 1
ATOM 713 O O . ILE A 1 88 ? 21.111 1.413 -6.799 1.00 54.78 88 ILE A O 1
ATOM 717 N N . GLN A 1 89 ? 22.395 1.112 -5.011 1.00 54.50 89 GLN A N 1
ATOM 718 C CA . GLN A 1 89 ? 23.569 1.769 -5.611 1.00 54.50 89 GLN A CA 1
ATOM 719 C C . GLN A 1 89 ? 24.450 0.974 -6.612 1.00 54.50 89 GLN A C 1
ATOM 721 O O . GLN A 1 89 ? 25.341 1.604 -7.187 1.00 54.50 89 GLN A O 1
ATOM 726 N N . PRO A 1 90 ? 24.288 -0.333 -6.919 1.00 53.12 90 PRO A N 1
ATOM 727 C CA . PRO A 1 90 ? 25.243 -0.992 -7.818 1.00 53.12 90 PRO A CA 1
ATOM 728 C C . PRO A 1 90 ? 25.077 -0.618 -9.305 1.00 53.12 90 PRO A C 1
ATOM 730 O O . PRO A 1 90 ? 25.980 -0.891 -10.091 1.00 53.12 90 PRO A O 1
ATOM 733 N N . ALA A 1 91 ? 23.973 0.025 -9.707 1.00 54.94 91 ALA A N 1
ATOM 734 C CA . ALA A 1 91 ? 23.631 0.218 -11.122 1.00 54.94 91 ALA A CA 1
ATOM 735 C C . ALA A 1 91 ? 24.044 1.572 -11.741 1.00 54.94 91 ALA A C 1
ATOM 737 O O . ALA A 1 91 ? 23.792 1.789 -12.922 1.00 54.94 91 ALA A O 1
ATOM 738 N N . GLN A 1 92 ? 24.670 2.492 -10.995 1.00 50.88 92 GLN A N 1
ATOM 739 C CA . GLN A 1 92 ? 25.097 3.812 -11.517 1.00 50.88 92 GLN A CA 1
ATOM 740 C C . GLN A 1 92 ? 26.606 4.081 -11.357 1.00 50.88 92 GLN A C 1
ATOM 742 O O . GLN A 1 92 ? 27.057 5.207 -11.524 1.00 50.88 92 GLN A O 1
ATOM 747 N N . LYS A 1 93 ? 27.416 3.055 -11.053 1.00 49.97 93 LYS A N 1
ATOM 748 C CA . LYS A 1 93 ? 28.878 3.193 -10.890 1.00 49.97 93 LYS A CA 1
ATOM 749 C C . LYS A 1 93 ? 29.667 3.183 -12.218 1.00 49.97 93 LYS A C 1
ATOM 751 O O . LYS A 1 93 ? 30.879 3.349 -12.192 1.00 49.97 93 LYS A O 1
ATOM 756 N N . ASN A 1 94 ? 29.011 2.993 -13.366 1.00 45.12 94 ASN A N 1
ATOM 757 C CA . ASN A 1 94 ? 29.673 2.874 -14.674 1.00 45.12 94 ASN A CA 1
ATOM 758 C C . ASN A 1 94 ? 29.032 3.771 -15.756 1.00 45.12 94 ASN A C 1
ATOM 760 O O . ASN A 1 94 ? 28.738 3.290 -16.849 1.00 45.12 94 ASN A O 1
ATOM 764 N N . VAL A 1 95 ? 28.809 5.053 -15.446 1.00 51.38 95 VAL A N 1
ATOM 765 C CA . VAL A 1 95 ? 28.686 6.135 -16.444 1.00 51.38 95 VAL A CA 1
ATOM 766 C C . VAL A 1 95 ? 29.765 7.166 -16.151 1.00 51.38 95 VAL A C 1
ATOM 768 O O . VAL A 1 95 ? 29.963 7.452 -14.949 1.00 51.38 95 VAL A O 1
#

Foldseek 3Di:
DDDPPCPVVPADDQDPDPVSNVVSVVVVVVVVVVVVVVVVVVVVVVVCCVVVPPPPPPDPPPPVDPVVVVVVVVVVVVVCCVVVVVVPPPPPPPD

Secondary structure (DSSP, 8-state):
----SSSS--S----SSHHHHHHHHHHHHHHHHHHHHHHHHHHHHHHHHHHT-GGG----------HHHHHHHHHHHHHHHHHHHHHHGGGSS--

pLDDT: mean 72.54, std 14.4, range [45.12, 95.31]

Radius of gyration: 22.03 Å; chains: 1; bounding box: 55×16×61 Å